Protein AF-A0A4Y7U5V7-F1 (afdb_monomer)

Sequence (159 aa):
IEFIENKHSDNFSLEIFKQEYAFYSQDLCDVMEEEFRNYLYTFFQDKSMSAFAVAIREGSKLRINYNIIRDMRKAFTKTFYDELIENSLYYGPPYYALYDFMQQTKKWPMLYLSVMEWETGNTKTEFFEYVKKHYPKHNAGEIKNEVEKWINYLKNKTI

Radius of gyration: 17.38 Å; Cα contacts (8 Å, |Δi|>4): 132; chains: 1; bounding box: 42×33×47 Å

Solvent-accessible surface area (backbone atoms only — not comparable to full-atom values): 8942 Å² total; per-residue (Å²): 107,68,69,60,51,67,74,32,68,91,72,69,44,76,66,58,49,52,47,52,49,62,55,35,66,36,38,55,51,68,69,32,46,62,55,38,40,53,34,51,26,52,57,29,40,77,68,73,34,51,71,56,15,50,49,49,50,61,63,39,74,85,46,66,61,65,60,54,53,58,49,42,60,73,73,44,56,68,70,61,42,51,48,54,55,59,48,30,64,75,76,28,52,53,35,65,64,53,46,53,51,46,61,76,78,39,56,86,89,57,78,70,50,34,47,42,50,46,74,77,49,64,47,55,60,53,51,32,54,46,36,45,70,76,41,68,92,51,62,30,68,56,51,49,48,51,52,50,52,53,52,52,52,53,52,67,73,68,109

Nearest PDB structures (foldseek):
  5zfu-assembly1_F  TM=1.374E-01  e=7.151E+00  Escherichia coli K-12

pLDD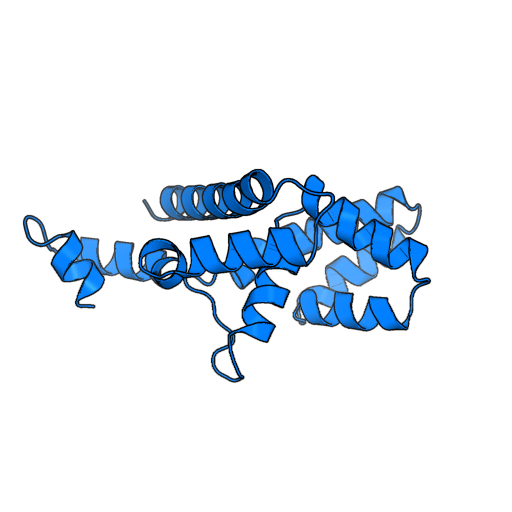T: mean 93.7, std 5.77, range [56.69, 98.5]

Organism: NCBI:txid2133765

Secondary structure (DSSP, 8-state):
-HHHHHHTTTT--HHHHHHHHHHHT-BHHHHHHHHHHHHHHHHHHHTT-HHHHHHHHHHGGGS-HHHHHHHHHHHS-HHHHHHHHHHHHHHS-THHHHHHHHHHH--TT----BHHHHHHSSHHHHHHHHHHHH-TTS-HHHHHHHHHHHHHHHHHHH-

Foldseek 3Di:
DCVQCVVCVPPDDPVSVVLVCVLQQDFLLVLQQLQLLVLQLVVCVVVVNNVVSVCSSVVCPVDRVLVVLVVCCVVDDPVVSVVSQVVCLPPGQLNNLLQVLLVVVDDPPPSGDGPNCCPPHCSLVSSLVSCCVPVVVDRSVVNSVSSVVSSVVSSVVSD

Mean predicted aligned error: 3.74 Å

Structure (mmCIF, N/CA/C/O backbone):
data_AF-A0A4Y7U5V7-F1
#
_entry.id   AF-A0A4Y7U5V7-F1
#
loop_
_atom_site.group_PDB
_atom_site.id
_atom_site.type_symbol
_atom_site.label_atom_id
_atom_site.label_alt_id
_atom_site.label_comp_id
_atom_site.label_asym_id
_atom_site.label_entity_id
_atom_site.label_seq_id
_atom_site.pdbx_PDB_ins_code
_atom_site.Cartn_x
_atom_site.Cartn_y
_atom_site.Cartn_z
_atom_site.occupancy
_atom_site.B_iso_or_equiv
_atom_site.auth_seq_id
_atom_site.auth_comp_id
_atom_site.auth_asym_id
_atom_site.auth_atom_id
_atom_site.pdbx_PDB_model_num
ATOM 1 N N . ILE A 1 1 ? -9.192 3.729 23.639 1.00 72.25 1 ILE A N 1
ATOM 2 C CA . ILE A 1 1 ? -10.422 3.550 24.447 1.00 72.25 1 ILE A CA 1
ATOM 3 C C . ILE A 1 1 ? -11.059 4.912 24.669 1.00 72.25 1 ILE A C 1
ATOM 5 O O . ILE A 1 1 ? -12.097 5.145 24.069 1.00 72.25 1 ILE A O 1
ATOM 9 N N . GLU A 1 2 ? -10.351 5.839 25.326 1.00 83.44 2 GLU A N 1
ATOM 10 C CA . GLU A 1 2 ? -10.796 7.232 25.531 1.00 83.44 2 GLU A CA 1
ATOM 11 C C . GLU A 1 2 ? -11.290 7.924 24.253 1.00 83.44 2 GLU A C 1
ATOM 13 O O . GLU A 1 2 ? -12.313 8.591 24.274 1.00 83.44 2 GLU A O 1
ATOM 18 N N . PHE A 1 3 ? -10.618 7.730 23.111 1.00 85.19 3 PHE A N 1
ATOM 19 C CA . PHE A 1 3 ? -11.073 8.291 21.834 1.00 85.19 3 PHE A CA 1
ATOM 20 C C . PHE A 1 3 ? -12.514 7.882 21.466 1.00 85.19 3 PHE A C 1
ATOM 22 O O . PHE A 1 3 ? -13.317 8.734 21.099 1.00 85.19 3 PHE A O 1
ATOM 29 N N . ILE A 1 4 ? -12.854 6.595 21.592 1.00 86.62 4 ILE A N 1
ATOM 30 C CA . ILE A 1 4 ? -14.182 6.071 21.233 1.00 86.62 4 ILE A CA 1
ATOM 31 C C . ILE A 1 4 ? -15.217 6.480 22.285 1.00 86.62 4 ILE A C 1
ATOM 33 O O . ILE A 1 4 ? -16.327 6.862 21.926 1.00 86.62 4 ILE A O 1
ATOM 37 N N . GLU A 1 5 ? -14.847 6.435 23.567 1.00 84.69 5 GLU A N 1
ATOM 38 C CA . GLU A 1 5 ? -15.706 6.880 24.671 1.00 84.69 5 GLU A CA 1
ATOM 39 C C . GLU A 1 5 ? -16.065 8.363 24.535 1.00 84.69 5 GLU A C 1
ATOM 41 O O . GLU A 1 5 ? -17.238 8.718 24.602 1.00 84.69 5 GLU A O 1
ATOM 46 N N . ASN A 1 6 ? -15.080 9.217 24.243 1.00 86.81 6 ASN A N 1
ATOM 47 C CA . ASN A 1 6 ? -15.294 10.646 24.026 1.00 86.81 6 ASN A CA 1
ATOM 48 C C . ASN A 1 6 ? -16.121 10.925 22.763 1.00 86.81 6 ASN A C 1
ATOM 50 O O . ASN A 1 6 ? -16.917 11.859 22.749 1.00 86.81 6 ASN A O 1
ATOM 54 N N . LYS A 1 7 ? -15.950 10.128 21.698 1.00 86.94 7 LYS A N 1
ATOM 55 C CA . LYS A 1 7 ? -16.708 10.276 20.444 1.00 86.94 7 LYS A CA 1
ATOM 56 C C . LYS A 1 7 ? -18.195 9.927 20.605 1.00 86.94 7 LYS A C 1
ATOM 58 O O . LYS A 1 7 ? -19.020 10.479 19.885 1.00 86.94 7 LYS A O 1
ATOM 63 N N . HIS A 1 8 ? -18.528 9.032 21.535 1.00 88.12 8 HIS A N 1
ATOM 64 C CA . HIS A 1 8 ? -19.884 8.518 21.769 1.00 88.12 8 HIS A CA 1
ATOM 65 C C . HIS A 1 8 ? -20.377 8.801 23.193 1.00 88.12 8 HIS A C 1
ATOM 67 O O . HIS A 1 8 ? -21.090 7.985 23.771 1.00 88.12 8 HIS A O 1
ATOM 73 N N . SER A 1 9 ? -20.008 9.946 23.778 1.00 86.62 9 SER A N 1
ATOM 74 C CA . SER A 1 9 ? -20.322 10.281 25.179 1.00 86.62 9 SER A CA 1
ATOM 75 C C . SER A 1 9 ? -21.813 10.188 25.515 1.00 86.62 9 SER A C 1
ATOM 77 O O . SER A 1 9 ? -22.178 9.802 26.623 1.00 86.62 9 SER A O 1
ATOM 79 N N . ASP A 1 10 ? -22.670 10.507 24.546 1.00 90.06 10 ASP A N 1
ATOM 80 C CA . ASP A 1 10 ? -24.110 10.674 24.757 1.00 90.06 10 ASP A CA 1
ATOM 81 C C . ASP A 1 10 ? -24.902 9.373 24.550 1.00 90.06 10 ASP A C 1
ATOM 83 O O . ASP A 1 10 ? -26.048 9.259 24.986 1.00 90.06 10 ASP A O 1
ATOM 87 N N . ASN A 1 11 ? -24.313 8.382 23.877 1.00 91.56 11 ASN A N 1
ATOM 88 C CA . ASN A 1 11 ? -24.974 7.133 23.494 1.00 91.56 11 ASN A CA 1
ATOM 89 C C . ASN A 1 11 ? -24.072 5.900 23.651 1.00 91.56 11 ASN A C 1
ATOM 91 O O . ASN A 1 11 ? -24.333 4.869 23.028 1.00 91.56 11 ASN A O 1
ATOM 95 N N . PHE A 1 12 ? -23.020 5.995 24.467 1.00 90.88 12 PHE A N 1
ATOM 96 C CA . PHE A 1 12 ? -22.043 4.929 24.633 1.00 90.88 12 PHE A CA 1
ATOM 97 C C . PHE A 1 12 ? -22.710 3.595 24.981 1.00 90.88 12 PHE A C 1
ATOM 99 O O . PHE A 1 12 ? -23.540 3.485 25.884 1.00 90.88 12 PHE A O 1
ATOM 106 N N . SER A 1 13 ? -22.283 2.544 24.289 1.00 92.69 13 SER A N 1
ATOM 107 C CA . SER A 1 13 ? -22.608 1.166 24.633 1.00 92.69 13 SER A CA 1
ATOM 108 C C . SER A 1 13 ? -21.418 0.267 24.329 1.00 92.69 13 SER A C 1
ATOM 110 O O . SER A 1 13 ? -20.581 0.584 23.482 1.00 92.69 13 SER A O 1
ATOM 112 N N . LEU A 1 14 ? -21.358 -0.895 24.983 1.00 91.75 14 LEU A N 1
ATOM 113 C CA . LEU A 1 14 ? -20.330 -1.898 24.687 1.00 91.75 14 LEU A CA 1
ATOM 114 C C . LEU A 1 14 ? -20.373 -2.362 23.226 1.00 91.75 14 LEU A C 1
ATOM 116 O O . LEU A 1 14 ? -19.342 -2.747 22.684 1.00 91.75 14 LEU A O 1
ATOM 120 N N . GLU A 1 15 ? -21.548 -2.332 22.598 1.00 92.69 15 GLU A N 1
ATOM 121 C CA . GLU A 1 15 ? -21.708 -2.709 21.196 1.00 92.69 15 GLU A CA 1
ATOM 122 C C . GLU A 1 15 ? -21.087 -1.662 20.264 1.00 92.69 15 GLU A C 1
ATOM 124 O O . GLU A 1 15 ? -20.241 -2.005 19.441 1.00 92.69 15 GLU A O 1
ATOM 129 N N . ILE A 1 16 ? -21.399 -0.378 20.476 1.00 91.44 16 ILE A N 1
ATOM 130 C CA . ILE A 1 16 ? -20.769 0.736 19.747 1.00 91.44 16 ILE A CA 1
ATOM 131 C C . ILE A 1 16 ? -19.254 0.710 19.942 1.00 91.44 16 ILE A C 1
ATOM 133 O O . ILE A 1 16 ? -18.502 0.847 18.979 1.00 91.44 16 ILE A O 1
ATOM 137 N N . PHE A 1 17 ? -18.794 0.473 21.174 1.00 92.31 17 PHE A N 1
ATOM 138 C CA . PHE A 1 17 ? -17.369 0.379 21.460 1.00 92.31 17 PHE A CA 1
ATOM 139 C C . PHE A 1 17 ? -16.689 -0.726 20.648 1.00 92.31 17 PHE A C 1
ATOM 141 O O . PHE A 1 17 ? -15.643 -0.479 20.055 1.00 92.31 17 PHE A O 1
ATOM 148 N N . LYS A 1 18 ? -17.270 -1.932 20.593 1.00 91.69 18 LYS A N 1
ATOM 149 C CA . LYS A 1 18 ? -16.707 -3.052 19.822 1.00 91.69 18 LYS A CA 1
ATOM 150 C C . LYS A 1 18 ? -16.635 -2.741 18.329 1.00 91.69 18 LYS A C 1
ATOM 152 O O . LYS A 1 18 ? -15.602 -3.008 17.721 1.00 91.69 18 LYS A O 1
ATOM 157 N N . GLN A 1 19 ? -17.700 -2.178 17.760 1.00 92.06 19 GLN A N 1
ATOM 158 C CA . GLN A 1 19 ? -17.773 -1.842 16.335 1.00 92.06 19 GLN A CA 1
ATOM 159 C C . GLN A 1 19 ? -16.748 -0.768 15.961 1.00 92.06 19 GLN A C 1
ATOM 161 O O . GLN A 1 19 ? -15.941 -0.956 15.052 1.00 92.06 19 GLN A O 1
ATOM 166 N N . GLU A 1 20 ? -16.713 0.329 16.718 1.00 92.94 20 GLU A N 1
ATOM 167 C CA . GLU A 1 20 ? -15.766 1.421 16.493 1.00 92.94 20 GLU A CA 1
ATOM 168 C C . GLU A 1 20 ? -14.328 0.969 16.754 1.00 92.94 20 GLU A C 1
ATOM 170 O O . GLU A 1 20 ? -13.433 1.317 15.993 1.00 92.94 20 GLU A O 1
ATOM 175 N N . TYR A 1 21 ? -14.080 0.141 17.773 1.00 92.75 21 TYR A N 1
ATOM 176 C CA . TYR A 1 21 ? -12.747 -0.405 18.024 1.00 92.75 21 TYR A CA 1
ATOM 177 C C . TYR A 1 21 ? -12.285 -1.287 16.863 1.00 92.75 21 TYR A C 1
ATOM 179 O O . TYR A 1 21 ? -11.149 -1.150 16.411 1.00 92.75 21 TYR A O 1
ATOM 187 N N . ALA A 1 22 ? -13.157 -2.153 16.339 1.00 92.62 22 ALA A N 1
ATOM 188 C CA . ALA A 1 22 ? -12.851 -3.002 15.190 1.00 92.62 22 ALA A CA 1
ATOM 189 C C . ALA A 1 22 ? -12.574 -2.194 13.913 1.00 92.62 22 ALA A C 1
ATOM 191 O O . ALA A 1 22 ? -11.720 -2.592 13.129 1.00 92.62 22 ALA A O 1
ATOM 192 N N . PHE A 1 23 ? -13.257 -1.066 13.708 1.00 94.69 23 PHE A N 1
ATOM 193 C CA . PHE A 1 23 ? -12.998 -0.153 12.592 1.00 94.69 23 PHE A CA 1
ATOM 194 C C . PHE A 1 23 ? -11.686 0.621 12.778 1.00 94.69 23 PHE A C 1
ATOM 196 O O . PHE A 1 23 ? -10.805 0.599 11.919 1.00 94.69 23 PHE A O 1
ATOM 203 N N . TYR A 1 24 ? -11.522 1.272 13.927 1.00 95.06 24 TYR A N 1
ATOM 204 C CA . TYR A 1 24 ? -10.394 2.158 14.192 1.00 95.06 24 TYR A CA 1
ATOM 205 C C . TYR A 1 24 ? -9.058 1.439 14.369 1.00 95.06 24 TYR A C 1
ATOM 207 O O . TYR A 1 24 ? -8.014 2.062 14.184 1.00 95.06 24 TYR A O 1
ATOM 215 N N . SER A 1 25 ? -9.087 0.144 14.694 1.00 93.81 25 SER A N 1
ATOM 216 C CA . SER A 1 25 ? -7.900 -0.708 14.808 1.00 93.81 25 SER A CA 1
ATOM 217 C C . SER A 1 25 ? -7.477 -1.389 13.498 1.00 93.81 25 SER A C 1
ATOM 219 O O . SER A 1 25 ? -6.543 -2.192 13.510 1.00 93.81 25 SER A O 1
ATOM 221 N N . GLN A 1 26 ? -8.079 -1.072 12.351 1.00 95.38 26 GLN A N 1
ATOM 222 C CA . GLN A 1 26 ? -7.609 -1.627 11.076 1.00 95.38 26 GLN A CA 1
ATOM 223 C C . GLN A 1 26 ? -6.337 -0.931 10.589 1.00 95.38 26 GLN A C 1
ATOM 225 O O . GLN A 1 26 ? -6.246 0.295 10.645 1.00 95.38 26 GLN A O 1
ATOM 230 N N . ASP A 1 27 ? -5.377 -1.717 10.093 1.00 95.31 27 ASP A N 1
ATOM 231 C CA . ASP A 1 27 ? -4.188 -1.205 9.407 1.00 95.31 27 ASP A CA 1
ATOM 232 C C . ASP A 1 27 ? -4.533 -0.849 7.960 1.00 95.31 27 ASP A C 1
ATOM 234 O O . ASP A 1 27 ? -4.960 -1.704 7.180 1.00 95.31 27 ASP A O 1
ATOM 238 N N . LEU A 1 28 ? -4.316 0.408 7.580 1.00 95.75 28 LEU A N 1
ATOM 239 C CA . LEU A 1 28 ? -4.553 0.872 6.217 1.00 95.75 28 LEU A CA 1
ATOM 240 C C . LEU A 1 28 ? -3.676 0.147 5.189 1.00 95.75 28 LEU A C 1
ATOM 242 O O . LEU A 1 28 ? -4.123 -0.088 4.066 1.00 95.75 28 LEU A O 1
ATOM 246 N N . CYS A 1 29 ? -2.443 -0.211 5.557 1.00 95.69 29 CYS A N 1
ATOM 247 C CA . CYS A 1 29 ? -1.541 -0.925 4.661 1.00 95.69 29 CYS A CA 1
ATOM 248 C C . CYS A 1 29 ? -2.036 -2.351 4.404 1.00 95.69 29 CYS A C 1
ATOM 250 O O . CYS A 1 29 ? -2.142 -2.747 3.243 1.00 95.69 29 CYS A O 1
ATOM 252 N N . ASP A 1 30 ? -2.403 -3.086 5.456 1.00 94.69 30 ASP A N 1
ATOM 253 C CA . ASP A 1 30 ? -2.890 -4.465 5.322 1.00 94.69 30 ASP A CA 1
ATOM 254 C C . ASP A 1 30 ? -4.187 -4.526 4.509 1.00 94.69 30 ASP A C 1
ATOM 256 O O . ASP A 1 30 ? -4.346 -5.393 3.649 1.00 94.69 30 ASP A O 1
ATOM 260 N N . VAL A 1 31 ? -5.103 -3.576 4.729 1.00 95.19 31 VAL A N 1
ATOM 261 C CA . VAL A 1 31 ? -6.385 -3.510 4.009 1.00 95.19 31 VAL A CA 1
ATOM 262 C C . VAL A 1 31 ? -6.188 -3.337 2.502 1.00 95.19 31 VAL A C 1
ATOM 264 O O . VAL A 1 31 ? -6.911 -3.943 1.711 1.00 95.19 31 VAL A O 1
ATOM 267 N N . MET A 1 32 ? -5.223 -2.515 2.091 1.00 96.50 32 MET A N 1
ATOM 268 C CA . MET A 1 32 ? -4.952 -2.259 0.674 1.00 96.50 32 MET A CA 1
ATOM 269 C C . MET A 1 32 ? -4.067 -3.332 0.028 1.00 96.50 32 MET A C 1
ATOM 271 O O . MET A 1 32 ? -3.913 -3.344 -1.195 1.00 96.50 32 MET A O 1
ATOM 275 N N . GLU A 1 33 ? -3.453 -4.214 0.817 1.00 96.12 33 GLU A N 1
ATOM 276 C CA . GLU A 1 33 ? -2.399 -5.098 0.329 1.00 96.12 33 GLU A CA 1
ATOM 277 C C . GLU A 1 33 ? -2.904 -6.107 -0.711 1.00 96.12 33 GLU A C 1
ATOM 279 O O . GLU A 1 33 ? -2.225 -6.364 -1.710 1.00 96.12 33 GLU A O 1
ATOM 284 N N . GLU A 1 34 ? -4.102 -6.658 -0.514 1.00 95.75 34 GLU A N 1
ATOM 285 C CA . GLU A 1 34 ? -4.699 -7.597 -1.465 1.00 95.75 34 GLU A CA 1
ATOM 286 C C . GLU A 1 34 ? -5.011 -6.932 -2.810 1.00 95.75 34 GLU A C 1
ATOM 288 O O . GLU A 1 34 ? -4.643 -7.467 -3.857 1.00 95.75 34 GLU A O 1
ATOM 293 N N . GLU A 1 35 ? -5.601 -5.738 -2.816 1.00 96.81 35 GLU A N 1
ATOM 294 C CA . GLU A 1 35 ? -5.872 -5.050 -4.081 1.00 96.81 35 GLU A CA 1
ATOM 295 C C . GLU A 1 35 ? -4.599 -4.543 -4.752 1.00 96.81 35 GLU A C 1
ATOM 297 O O . GLU A 1 35 ? -4.497 -4.560 -5.978 1.00 96.81 35 GLU A O 1
ATOM 302 N N . PHE A 1 36 ? -3.565 -4.193 -3.984 1.00 97.81 36 PHE A N 1
ATOM 303 C CA . PHE A 1 36 ? -2.259 -3.911 -4.569 1.00 97.81 36 PHE A CA 1
ATOM 304 C C . PHE A 1 36 ? -1.665 -5.158 -5.242 1.00 97.81 36 PHE A C 1
ATOM 306 O O . PHE A 1 36 ? -1.060 -5.067 -6.309 1.00 97.81 36 PHE A O 1
ATOM 313 N N . ARG A 1 37 ? -1.884 -6.352 -4.676 1.00 97.69 37 ARG A N 1
ATOM 314 C CA . ARG A 1 37 ? -1.504 -7.624 -5.312 1.00 97.69 37 ARG A CA 1
ATOM 315 C C . ARG A 1 37 ? -2.244 -7.843 -6.633 1.00 97.69 37 ARG A C 1
ATOM 317 O O . ARG A 1 37 ? -1.625 -8.280 -7.605 1.00 97.69 37 ARG A O 1
ATOM 324 N N . ASN A 1 38 ? -3.543 -7.549 -6.673 1.00 97.69 38 ASN A N 1
ATOM 325 C CA . ASN A 1 38 ? -4.344 -7.638 -7.896 1.00 97.69 38 ASN A CA 1
ATOM 326 C C . ASN A 1 38 ? -3.855 -6.638 -8.952 1.00 97.69 38 ASN A C 1
ATOM 328 O O . ASN A 1 38 ? -3.701 -7.012 -10.114 1.00 97.69 38 ASN A O 1
ATOM 332 N N . TYR A 1 39 ? -3.514 -5.414 -8.541 1.00 98.12 39 TYR A N 1
ATOM 333 C CA . TYR A 1 39 ? -2.866 -4.429 -9.406 1.00 98.12 39 TYR A CA 1
ATOM 334 C C . TYR A 1 39 ? -1.574 -4.980 -10.029 1.00 98.12 39 TYR A C 1
ATOM 336 O O . TYR A 1 39 ? -1.426 -4.944 -11.248 1.00 98.12 39 TYR A O 1
ATOM 344 N N . LEU A 1 40 ? -0.663 -5.548 -9.226 1.00 98.19 40 LEU A N 1
ATOM 345 C CA . LEU A 1 40 ? 0.597 -6.100 -9.743 1.00 98.19 40 LEU A CA 1
ATOM 346 C C . LEU A 1 40 ? 0.360 -7.210 -10.764 1.00 98.19 40 LEU A C 1
ATOM 348 O O . LEU A 1 40 ? 1.048 -7.268 -11.783 1.00 98.19 40 LEU A O 1
ATOM 352 N N . TYR A 1 41 ? -0.617 -8.080 -10.505 1.00 98.38 41 TYR A N 1
ATOM 353 C CA . TYR A 1 41 ? -1.013 -9.104 -11.462 1.00 98.38 41 TYR A CA 1
ATOM 354 C C . TYR A 1 41 ? -1.412 -8.475 -12.802 1.00 98.38 41 TYR A C 1
ATOM 356 O O . TYR A 1 41 ? -0.847 -8.845 -13.829 1.00 98.38 41 TYR A O 1
ATOM 364 N N . THR A 1 42 ? -2.322 -7.499 -12.792 1.00 98.38 42 THR A N 1
ATOM 365 C CA . THR A 1 42 ? -2.779 -6.812 -14.008 1.00 98.38 42 THR A CA 1
ATOM 366 C C . THR A 1 42 ? -1.634 -6.090 -14.718 1.00 98.38 42 THR A C 1
ATOM 368 O O . THR A 1 42 ? -1.430 -6.312 -15.908 1.00 98.38 42 THR A O 1
ATOM 371 N N . PHE A 1 43 ? -0.807 -5.333 -13.990 1.00 98.44 43 PHE A N 1
ATOM 372 C CA . PHE A 1 43 ? 0.348 -4.629 -14.554 1.00 98.44 43 PHE A CA 1
ATOM 373 C C . PHE A 1 43 ? 1.277 -5.578 -15.325 1.00 98.44 43 PHE A C 1
ATOM 375 O O . PHE A 1 43 ? 1.657 -5.304 -16.462 1.00 98.44 43 PHE A O 1
ATOM 382 N N . PHE A 1 44 ? 1.628 -6.729 -14.744 1.00 98.44 44 PHE A N 1
ATOM 383 C CA . PHE A 1 44 ? 2.496 -7.692 -15.424 1.00 98.44 44 PHE A CA 1
ATOM 384 C C . PHE A 1 44 ? 1.786 -8.448 -16.557 1.00 98.44 44 PHE A C 1
ATOM 386 O O . PHE A 1 44 ? 2.447 -8.807 -17.533 1.00 98.44 44 PHE A O 1
ATOM 393 N N . GLN A 1 45 ? 0.468 -8.666 -16.482 1.00 98.12 45 GLN A N 1
ATOM 394 C CA . GLN A 1 45 ? -0.306 -9.201 -17.611 1.00 98.12 45 GLN A CA 1
ATOM 395 C C . GLN A 1 45 ? -0.253 -8.254 -18.814 1.00 98.12 45 GLN A C 1
ATOM 397 O O . GLN A 1 45 ? 0.102 -8.689 -19.910 1.00 98.12 45 GLN A O 1
ATOM 402 N N . ASP A 1 46 ? -0.492 -6.959 -18.602 1.00 98.06 46 ASP A N 1
ATOM 403 C CA . ASP A 1 46 ? -0.486 -5.940 -19.661 1.00 98.06 46 ASP A CA 1
ATOM 404 C C . ASP A 1 46 ? 0.899 -5.782 -20.307 1.00 98.06 46 ASP A C 1
ATOM 406 O O . ASP A 1 46 ? 1.030 -5.454 -21.487 1.00 98.06 46 ASP A O 1
ATOM 410 N N . LYS A 1 47 ? 1.960 -6.103 -19.560 1.00 97.81 47 LYS A N 1
ATOM 411 C CA . LYS A 1 47 ? 3.345 -6.163 -20.055 1.00 97.81 47 LYS A CA 1
ATOM 412 C C . LYS A 1 47 ? 3.696 -7.471 -20.762 1.00 97.81 47 LYS A C 1
ATOM 414 O O . LYS A 1 47 ? 4.868 -7.709 -21.046 1.00 97.81 47 LYS A O 1
ATOM 419 N N . SER A 1 48 ? 2.705 -8.313 -21.063 1.00 97.94 48 SER A N 1
ATOM 420 C CA . SER A 1 48 ? 2.889 -9.638 -21.671 1.00 97.94 48 SER A CA 1
ATOM 421 C C . SER A 1 48 ? 3.774 -10.575 -20.831 1.00 97.94 48 SER A C 1
ATOM 423 O O . SER A 1 48 ? 4.416 -11.482 -21.358 1.00 97.94 48 SER A O 1
ATOM 425 N N . MET A 1 49 ? 3.806 -10.378 -19.508 1.00 97.94 49 MET A N 1
ATOM 426 C CA . MET A 1 49 ? 4.566 -11.187 -18.548 1.00 97.94 49 MET A CA 1
ATOM 427 C C . MET A 1 49 ? 3.640 -12.114 -17.746 1.00 97.94 49 MET A C 1
ATOM 429 O O . MET A 1 49 ? 3.767 -12.241 -16.530 1.00 97.94 49 MET A O 1
ATOM 433 N N . SER A 1 50 ? 2.695 -12.785 -18.408 1.00 98.12 50 SER A N 1
ATOM 434 C CA . SER A 1 50 ? 1.607 -13.528 -17.751 1.00 98.12 50 SER A CA 1
ATOM 435 C C . SER A 1 50 ? 2.073 -14.590 -16.746 1.00 98.12 50 SER A C 1
ATOM 437 O O . SER A 1 50 ? 1.491 -14.715 -15.669 1.00 98.12 50 SER A O 1
ATOM 439 N N . ALA A 1 51 ? 3.140 -15.336 -17.052 1.00 98.50 51 ALA A N 1
ATOM 440 C CA . ALA A 1 51 ? 3.695 -16.325 -16.122 1.00 98.50 51 ALA A CA 1
ATOM 441 C C . ALA A 1 51 ? 4.276 -15.663 -14.861 1.00 98.50 51 ALA A C 1
ATOM 443 O O . ALA A 1 51 ? 4.072 -16.144 -13.747 1.00 98.50 51 ALA A O 1
ATOM 444 N N . PHE A 1 52 ? 4.953 -14.524 -15.032 1.00 97.81 52 PHE A N 1
ATOM 445 C CA . PHE A 1 52 ? 5.486 -13.746 -13.920 1.00 97.81 52 PHE A CA 1
ATOM 446 C C . PHE A 1 52 ? 4.365 -13.107 -13.094 1.00 97.81 52 PHE A C 1
ATOM 448 O O . PHE A 1 52 ? 4.420 -13.151 -11.870 1.00 97.81 52 PHE A O 1
ATOM 455 N N . ALA A 1 53 ? 3.305 -12.609 -13.738 1.00 98.31 53 ALA A N 1
ATOM 456 C CA . ALA A 1 53 ? 2.121 -12.085 -13.062 1.00 98.31 53 ALA A CA 1
ATOM 457 C C . ALA A 1 53 ? 1.499 -13.123 -12.114 1.00 98.31 53 ALA A C 1
ATOM 459 O O . ALA A 1 53 ? 1.238 -12.825 -10.948 1.00 98.31 53 ALA A O 1
ATOM 460 N N . VAL A 1 54 ? 1.310 -14.362 -12.589 1.00 98.31 54 VAL A N 1
ATOM 461 C CA . VAL A 1 54 ? 0.812 -15.476 -11.763 1.00 98.31 54 VAL A CA 1
ATOM 462 C C . VAL A 1 54 ? 1.788 -15.789 -10.628 1.00 98.31 54 VAL A C 1
ATOM 464 O O . VAL A 1 54 ? 1.364 -15.903 -9.479 1.00 98.31 54 VAL A O 1
ATOM 467 N N . ALA A 1 55 ? 3.089 -15.875 -10.919 1.00 97.69 55 ALA A N 1
ATOM 468 C CA . ALA A 1 55 ? 4.106 -16.156 -9.908 1.00 97.69 55 ALA A CA 1
ATOM 469 C C . ALA A 1 55 ? 4.141 -15.091 -8.797 1.00 97.69 55 ALA A C 1
ATOM 471 O O . ALA A 1 55 ? 4.237 -15.446 -7.625 1.00 97.69 55 ALA A O 1
ATOM 472 N N . ILE A 1 56 ? 4.014 -13.805 -9.140 1.00 96.19 56 ILE A N 1
ATOM 473 C CA . ILE A 1 56 ? 3.933 -12.710 -8.166 1.00 96.19 56 ILE A CA 1
ATOM 474 C C . ILE A 1 56 ? 2.648 -12.802 -7.348 1.00 96.19 56 ILE A C 1
ATOM 476 O O . ILE A 1 56 ? 2.720 -12.760 -6.123 1.00 96.19 56 ILE A O 1
ATOM 480 N N . ARG A 1 57 ? 1.489 -12.981 -7.994 1.00 97.06 57 ARG A N 1
ATOM 481 C CA . ARG A 1 57 ? 0.198 -13.065 -7.296 1.00 97.06 57 ARG A CA 1
ATOM 482 C C . ARG A 1 57 ? 0.148 -14.222 -6.300 1.00 97.06 57 ARG A C 1
ATOM 484 O O . ARG A 1 57 ? -0.385 -14.068 -5.208 1.00 97.06 57 ARG A O 1
ATOM 491 N N . GLU A 1 58 ? 0.685 -15.379 -6.661 1.00 96.94 58 GLU A N 1
ATOM 492 C CA . GLU A 1 58 ? 0.698 -16.541 -5.772 1.00 96.94 58 GLU A CA 1
ATOM 493 C C . GLU A 1 58 ? 1.816 -16.443 -4.728 1.00 96.94 58 GLU A C 1
ATOM 495 O O . GLU A 1 58 ? 1.579 -16.635 -3.535 1.00 96.94 58 GLU A O 1
ATOM 500 N N . GLY A 1 59 ? 3.024 -16.069 -5.153 1.00 94.50 59 GLY A N 1
ATOM 501 C CA . GLY A 1 59 ? 4.196 -15.969 -4.287 1.00 94.50 59 GLY A CA 1
ATOM 502 C C . GLY A 1 59 ? 4.101 -14.860 -3.238 1.00 94.50 59 GLY A C 1
ATOM 503 O O . GLY A 1 59 ? 4.688 -14.988 -2.161 1.00 94.50 59 GLY A O 1
ATOM 504 N N . SER A 1 60 ? 3.340 -13.792 -3.500 1.00 95.06 60 SER A N 1
ATOM 505 C CA . SER A 1 60 ? 3.187 -12.686 -2.553 1.00 95.06 60 SER A CA 1
ATOM 506 C C . SER A 1 60 ? 2.116 -12.899 -1.486 1.00 95.06 60 SER A C 1
ATOM 508 O O . SER A 1 60 ? 1.997 -12.085 -0.578 1.00 95.06 60 SER A O 1
ATOM 510 N N . LYS A 1 61 ? 1.366 -14.009 -1.505 1.00 94.31 61 LYS A N 1
ATOM 511 C CA . LYS A 1 61 ? 0.374 -14.310 -0.451 1.00 94.31 61 LYS A CA 1
ATOM 512 C C . LYS A 1 61 ? 0.985 -14.443 0.945 1.00 94.31 61 LYS A C 1
ATOM 514 O O . LYS A 1 61 ? 0.298 -14.221 1.933 1.00 94.31 61 LYS A O 1
ATOM 519 N N . LEU A 1 62 ? 2.266 -14.806 1.025 1.00 92.31 62 LEU A N 1
ATOM 520 C CA . LEU A 1 62 ? 2.990 -15.058 2.278 1.00 92.31 62 LEU A CA 1
ATOM 521 C C . LEU A 1 62 ? 4.076 -14.009 2.560 1.00 92.31 62 LEU A C 1
ATOM 523 O O . LEU A 1 62 ? 5.012 -14.268 3.325 1.00 92.31 62 LEU A O 1
ATOM 527 N N . ARG A 1 63 ? 4.036 -12.865 1.873 1.00 94.00 63 ARG A N 1
ATOM 528 C CA . ARG A 1 63 ? 5.069 -11.828 1.926 1.00 94.00 63 ARG A CA 1
ATOM 529 C C . ARG A 1 63 ? 4.412 -10.458 1.865 1.00 94.00 63 ARG A C 1
ATOM 531 O O . ARG A 1 63 ? 3.433 -10.290 1.158 1.00 94.00 63 ARG A O 1
ATOM 538 N N . ILE A 1 64 ? 5.025 -9.487 2.532 1.00 94.25 64 ILE A N 1
ATOM 539 C CA . ILE A 1 64 ? 4.612 -8.087 2.436 1.00 94.25 64 ILE A CA 1
ATOM 540 C C . ILE A 1 64 ? 4.925 -7.587 1.022 1.00 94.25 64 ILE A C 1
ATOM 542 O O . ILE A 1 64 ? 6.097 -7.576 0.620 1.00 94.25 64 ILE A O 1
ATOM 546 N N . ASN A 1 65 ? 3.906 -7.155 0.281 1.00 96.00 65 ASN A N 1
ATOM 547 C CA . ASN A 1 65 ? 4.049 -6.687 -1.100 1.00 96.00 65 ASN A CA 1
ATOM 548 C C . ASN A 1 65 ? 5.074 -5.549 -1.226 1.00 96.00 65 ASN A C 1
ATOM 550 O O . ASN A 1 65 ? 5.872 -5.549 -2.163 1.00 96.00 65 ASN A O 1
ATOM 554 N N . TYR A 1 66 ? 5.133 -4.626 -0.261 1.00 95.75 66 TYR A N 1
ATOM 555 C CA . TYR A 1 66 ? 6.138 -3.557 -0.243 1.00 95.75 66 TYR A CA 1
ATOM 556 C C . TYR A 1 66 ? 7.580 -4.092 -0.326 1.00 95.75 66 TYR A C 1
ATOM 558 O O . TYR A 1 66 ? 8.402 -3.562 -1.077 1.00 95.75 66 TYR A O 1
ATOM 566 N N . ASN A 1 67 ? 7.894 -5.187 0.378 1.00 95.19 67 ASN A N 1
ATOM 567 C CA . ASN A 1 67 ? 9.231 -5.786 0.328 1.00 95.19 67 ASN A CA 1
ATOM 568 C C . ASN A 1 67 ? 9.543 -6.371 -1.053 1.00 95.19 67 ASN A C 1
ATOM 570 O O . ASN A 1 67 ? 10.668 -6.229 -1.530 1.00 95.19 67 ASN A O 1
ATOM 574 N N . ILE A 1 68 ? 8.547 -6.976 -1.707 1.00 96.19 68 ILE A N 1
ATOM 575 C CA . ILE A 1 68 ? 8.686 -7.504 -3.068 1.00 96.19 68 ILE A CA 1
ATOM 576 C C . ILE A 1 68 ? 8.996 -6.370 -4.044 1.00 96.19 68 ILE A C 1
ATOM 578 O O . ILE A 1 68 ? 9.952 -6.477 -4.809 1.00 96.19 68 ILE A O 1
ATOM 582 N N . ILE A 1 69 ? 8.253 -5.261 -3.983 1.00 96.38 69 ILE A N 1
ATOM 583 C CA . ILE A 1 69 ? 8.510 -4.096 -4.843 1.00 96.38 69 ILE A CA 1
ATOM 584 C C . ILE A 1 69 ? 9.900 -3.517 -4.584 1.00 96.38 69 ILE A C 1
ATOM 586 O O . ILE A 1 69 ? 10.648 -3.228 -5.518 1.00 96.38 69 ILE A O 1
ATOM 590 N N . ARG A 1 70 ? 10.314 -3.426 -3.320 1.00 94.88 70 ARG A N 1
ATOM 591 C CA . ARG A 1 70 ? 11.661 -2.962 -2.976 1.00 94.88 70 ARG A CA 1
ATOM 592 C C . ARG A 1 70 ? 12.761 -3.856 -3.558 1.00 94.88 70 ARG A C 1
ATOM 594 O O . ARG A 1 70 ? 13.807 -3.344 -3.952 1.00 94.88 70 ARG A O 1
ATOM 601 N N . ASP A 1 71 ? 12.556 -5.169 -3.622 1.00 96.38 71 ASP A N 1
ATOM 602 C CA . ASP A 1 71 ? 13.511 -6.077 -4.263 1.00 96.38 71 ASP A CA 1
ATOM 603 C C . ASP A 1 71 ? 13.442 -6.001 -5.797 1.00 96.38 71 ASP A C 1
ATOM 605 O O . ASP A 1 71 ? 14.487 -6.026 -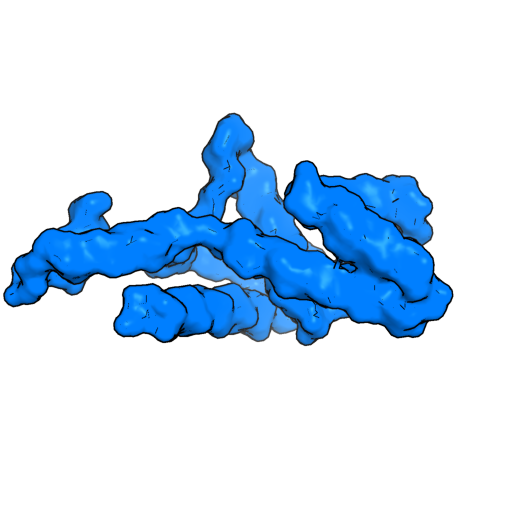6.451 1.00 96.38 71 ASP A O 1
ATOM 609 N N . MET A 1 72 ? 12.261 -5.768 -6.380 1.00 96.12 72 MET A N 1
ATOM 610 C CA . MET A 1 72 ? 12.117 -5.459 -7.809 1.00 96.12 72 MET A CA 1
ATOM 611 C C . MET A 1 72 ? 12.906 -4.211 -8.213 1.00 96.12 72 MET A C 1
ATOM 613 O O . MET A 1 72 ? 13.501 -4.205 -9.285 1.00 96.12 72 MET A O 1
ATOM 617 N N . ARG A 1 73 ? 13.018 -3.196 -7.343 1.00 96.38 73 ARG A N 1
ATOM 618 C CA . ARG A 1 73 ? 13.879 -2.020 -7.584 1.00 96.38 73 ARG A CA 1
ATOM 619 C C . ARG A 1 73 ? 15.334 -2.389 -7.878 1.00 96.38 73 ARG A C 1
ATOM 621 O O . ARG A 1 73 ? 16.014 -1.667 -8.600 1.00 96.38 73 ARG A O 1
ATOM 628 N N . LYS A 1 74 ? 15.827 -3.482 -7.286 1.00 95.88 74 LYS A N 1
ATOM 629 C CA . LYS A 1 74 ? 17.198 -3.976 -7.486 1.00 95.88 74 LYS A CA 1
ATOM 630 C C . LYS A 1 74 ? 17.319 -4.831 -8.746 1.00 95.88 74 LYS A C 1
ATOM 632 O O . LYS A 1 74 ? 18.393 -4.887 -9.332 1.00 95.88 74 LYS A O 1
ATOM 637 N N . ALA A 1 75 ? 16.245 -5.528 -9.115 1.00 96.62 75 ALA A N 1
ATOM 638 C CA . ALA A 1 75 ? 16.238 -6.496 -10.208 1.00 96.62 75 ALA A CA 1
ATOM 639 C C . ALA A 1 75 ? 15.855 -5.883 -11.564 1.00 96.62 75 ALA A C 1
ATOM 641 O O . ALA A 1 75 ? 16.322 -6.346 -12.603 1.00 96.62 75 ALA A O 1
ATOM 642 N N . PHE A 1 76 ? 14.989 -4.871 -11.574 1.00 97.25 76 PHE A N 1
ATOM 643 C CA . PHE A 1 76 ? 14.462 -4.263 -12.792 1.00 97.25 76 PHE A CA 1
ATOM 644 C C . PHE A 1 76 ? 15.301 -3.081 -13.260 1.00 97.25 76 PHE A C 1
ATOM 646 O O . PHE A 1 76 ? 16.037 -2.451 -12.499 1.00 97.25 76 PHE A O 1
ATOM 653 N N . THR A 1 77 ? 15.150 -2.741 -14.540 1.00 98.00 77 THR A N 1
ATOM 654 C CA . THR A 1 77 ? 15.677 -1.478 -15.053 1.00 98.00 77 THR A CA 1
ATOM 655 C C . THR A 1 77 ? 14.959 -0.317 -14.368 1.00 98.00 77 THR A C 1
ATOM 657 O O . THR A 1 77 ? 13.769 -0.404 -14.054 1.00 98.00 77 THR A O 1
ATOM 660 N N . LYS A 1 78 ? 15.668 0.800 -14.170 1.00 96.94 78 LYS A N 1
ATOM 661 C C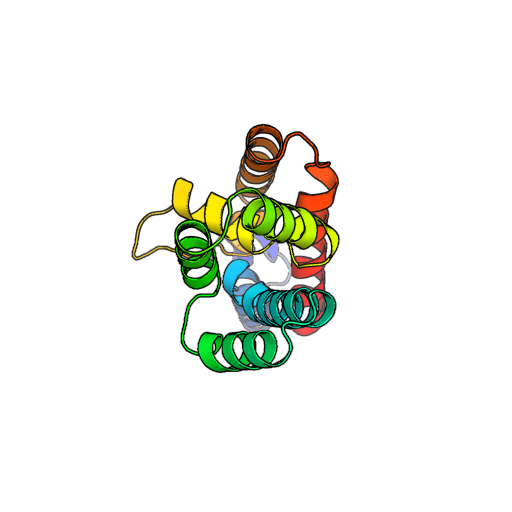A . LYS A 1 78 ? 15.094 2.000 -13.547 1.00 96.94 78 LYS A CA 1
ATOM 662 C C . LYS A 1 78 ? 13.804 2.438 -14.243 1.00 96.94 78 LYS A C 1
ATOM 664 O O . LYS A 1 78 ? 12.818 2.697 -13.572 1.00 96.94 78 LYS A O 1
ATOM 669 N N . THR A 1 79 ? 13.799 2.469 -15.575 1.00 98.00 79 THR A N 1
ATOM 670 C CA . THR A 1 79 ? 12.631 2.882 -16.363 1.00 98.00 79 THR A CA 1
ATOM 671 C C . THR A 1 79 ? 11.413 2.001 -16.101 1.00 98.00 79 THR A C 1
ATOM 673 O O . THR A 1 79 ? 10.323 2.524 -15.913 1.00 98.00 79 THR A O 1
ATOM 676 N N . PHE A 1 80 ? 11.592 0.678 -16.059 1.00 97.88 80 PHE A N 1
ATOM 677 C CA . PHE A 1 80 ? 10.480 -0.244 -15.833 1.00 97.88 80 PHE A CA 1
ATOM 678 C C . PHE A 1 80 ? 9.977 -0.198 -14.385 1.00 97.88 80 PHE A C 1
ATOM 680 O O . PHE A 1 80 ? 8.775 -0.255 -14.142 1.00 97.88 80 PHE A O 1
ATOM 687 N N . TYR A 1 81 ? 10.890 -0.048 -13.423 1.00 97.94 81 TYR A N 1
ATOM 688 C CA . TYR A 1 81 ? 10.523 0.144 -12.023 1.00 97.94 81 TYR A CA 1
ATOM 689 C C . TYR A 1 81 ? 9.750 1.449 -11.807 1.00 97.94 81 TYR A C 1
ATOM 691 O O . TYR A 1 81 ? 8.695 1.435 -11.182 1.00 97.94 81 TYR A O 1
ATOM 699 N N . ASP A 1 82 ? 10.249 2.563 -12.346 1.00 96.12 82 ASP A N 1
ATOM 700 C CA . ASP A 1 82 ? 9.574 3.857 -12.250 1.00 96.12 82 ASP A CA 1
ATOM 701 C C . ASP A 1 82 ? 8.184 3.777 -12.892 1.00 96.12 82 ASP A C 1
ATOM 703 O O . ASP A 1 82 ? 7.217 4.235 -12.298 1.00 96.12 82 ASP A O 1
ATOM 707 N N . GLU A 1 83 ? 8.054 3.129 -14.055 1.00 97.31 83 GLU A N 1
ATOM 708 C CA . GLU A 1 83 ? 6.752 2.899 -14.684 1.00 97.31 83 GLU A CA 1
ATOM 709 C C . GLU A 1 83 ? 5.789 2.128 -13.769 1.00 97.31 83 GLU A C 1
ATOM 711 O O . GLU A 1 83 ? 4.640 2.538 -13.633 1.00 97.31 83 GLU A O 1
ATOM 716 N N . LEU A 1 84 ? 6.241 1.052 -13.116 1.00 97.50 84 LEU A N 1
ATOM 717 C CA . LEU A 1 84 ? 5.419 0.290 -12.171 1.00 97.50 84 LEU A CA 1
ATOM 718 C C . LEU A 1 84 ? 4.922 1.165 -11.016 1.00 97.50 84 LEU A C 1
ATOM 720 O O . LEU A 1 84 ? 3.749 1.077 -10.652 1.00 97.50 84 LEU A O 1
ATOM 724 N N . ILE A 1 85 ? 5.796 1.992 -10.434 1.00 96.44 85 ILE A N 1
ATOM 725 C CA . ILE A 1 85 ? 5.432 2.864 -9.311 1.00 96.44 85 ILE A CA 1
ATOM 726 C C . ILE A 1 85 ? 4.453 3.945 -9.768 1.00 96.44 85 ILE A C 1
ATOM 728 O O . ILE A 1 85 ? 3.398 4.105 -9.160 1.00 96.44 85 ILE A O 1
ATOM 732 N N . GLU A 1 86 ? 4.757 4.639 -10.861 1.00 95.19 86 GLU A N 1
ATOM 733 C CA . GLU A 1 86 ? 3.916 5.712 -11.397 1.00 95.19 86 GLU A CA 1
ATOM 734 C C . GLU A 1 86 ? 2.539 5.187 -11.815 1.00 95.19 86 GLU A C 1
ATOM 736 O O . GLU A 1 86 ? 1.523 5.797 -11.496 1.00 95.19 86 GLU A O 1
ATOM 741 N N . ASN A 1 87 ? 2.484 4.023 -12.468 1.00 96.69 87 ASN A N 1
ATOM 742 C CA . ASN A 1 87 ? 1.231 3.382 -12.857 1.00 96.69 87 ASN A CA 1
ATOM 743 C C . ASN A 1 87 ? 0.403 2.967 -11.626 1.00 96.69 87 ASN A C 1
ATOM 745 O O . ASN A 1 87 ? -0.816 3.147 -11.616 1.00 96.69 87 ASN A O 1
ATOM 749 N N . SER A 1 88 ? 1.061 2.518 -10.550 1.00 96.12 88 SER A N 1
ATOM 750 C CA . SER A 1 88 ? 0.381 2.091 -9.320 1.00 96.12 88 SER A CA 1
ATOM 751 C C . SER A 1 88 ? -0.339 3.222 -8.596 1.00 96.12 88 SER A C 1
ATOM 753 O O . SER A 1 88 ? -1.349 2.970 -7.950 1.00 96.12 88 SER A O 1
ATOM 755 N N . LEU A 1 89 ? 0.135 4.463 -8.742 1.00 93.88 89 LEU A N 1
ATOM 756 C CA . LEU A 1 89 ? -0.504 5.642 -8.153 1.00 93.88 89 LEU A CA 1
ATOM 757 C C . LEU A 1 89 ? -1.819 6.017 -8.847 1.00 93.88 89 LEU A C 1
ATOM 759 O O . LEU A 1 89 ? -2.634 6.713 -8.248 1.00 93.88 89 LEU A O 1
ATOM 763 N N . TYR A 1 90 ? -2.025 5.561 -10.087 1.00 91.75 90 TYR A N 1
ATOM 764 C CA . TYR A 1 90 ? -3.232 5.841 -10.869 1.00 91.75 90 TYR A CA 1
ATOM 765 C C . TYR A 1 90 ? -4.212 4.668 -10.910 1.00 91.75 90 TYR A C 1
ATOM 767 O O . TYR A 1 90 ? -5.420 4.880 -10.851 1.00 91.75 90 TYR A O 1
ATOM 775 N N . TYR A 1 91 ? -3.703 3.443 -11.057 1.00 94.25 91 TYR A N 1
ATOM 776 C CA . TYR A 1 91 ? -4.528 2.254 -11.297 1.00 94.25 91 TYR A CA 1
ATOM 777 C C . TYR A 1 91 ? -4.581 1.290 -10.111 1.00 94.25 91 TYR A C 1
ATOM 779 O O . TYR A 1 91 ? -5.417 0.387 -10.096 1.00 94.25 91 TYR A O 1
ATOM 787 N N . GLY A 1 92 ? -3.685 1.447 -9.138 1.00 94.62 92 GLY A N 1
ATOM 788 C CA . GLY A 1 92 ? -3.660 0.656 -7.916 1.00 94.62 92 GLY A CA 1
ATOM 789 C C . GLY A 1 92 ? -4.157 1.451 -6.707 1.00 94.62 92 GLY A C 1
ATOM 790 O O . GLY A 1 92 ? -4.354 2.665 -6.783 1.00 94.62 92 GLY A O 1
ATOM 791 N N . PRO A 1 93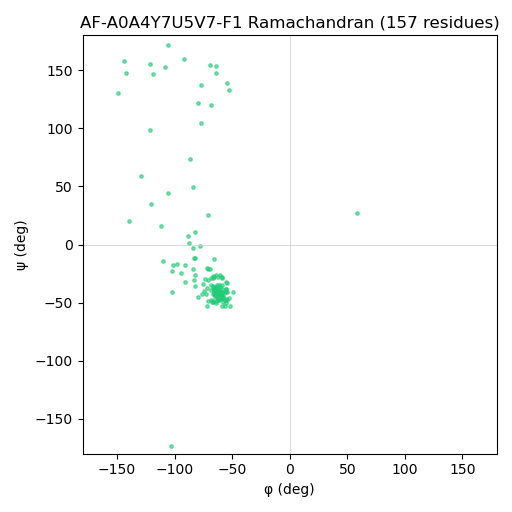 ? -4.339 0.789 -5.553 1.00 96.06 93 PRO A N 1
ATOM 792 C CA . PRO A 1 93 ? -4.469 1.516 -4.302 1.00 96.06 93 PRO A CA 1
ATOM 793 C C . PRO A 1 93 ? -3.157 2.262 -3.999 1.00 96.06 93 PRO A C 1
ATOM 795 O O . PRO A 1 93 ? -2.077 1.774 -4.357 1.00 96.06 93 PRO A O 1
ATOM 798 N N . PRO A 1 94 ? -3.195 3.372 -3.239 1.00 95.75 94 PRO A N 1
ATOM 799 C CA . PRO A 1 94 ? -2.005 4.133 -2.841 1.00 95.75 94 PRO A CA 1
ATOM 800 C C . PRO A 1 94 ? -1.129 3.397 -1.801 1.00 95.75 94 PRO A C 1
ATOM 802 O O . PRO A 1 94 ? -0.386 4.027 -1.050 1.00 95.75 94 PRO A O 1
ATOM 805 N N . TYR A 1 95 ? -1.192 2.061 -1.768 1.00 97.12 95 TYR A N 1
ATOM 806 C CA . TYR A 1 95 ? -0.500 1.162 -0.849 1.00 97.12 95 TYR A CA 1
ATOM 807 C C . TYR A 1 95 ? 1.001 1.433 -0.805 1.00 97.12 95 TYR A C 1
ATOM 809 O O . TYR A 1 95 ? 1.542 1.650 0.272 1.00 97.12 95 TYR A O 1
ATOM 817 N N . TYR A 1 96 ? 1.687 1.458 -1.955 1.00 96.25 96 TYR A N 1
ATOM 818 C CA . TYR A 1 96 ? 3.147 1.590 -1.955 1.00 96.25 96 TYR A CA 1
ATOM 819 C C . TYR A 1 96 ? 3.600 2.934 -1.365 1.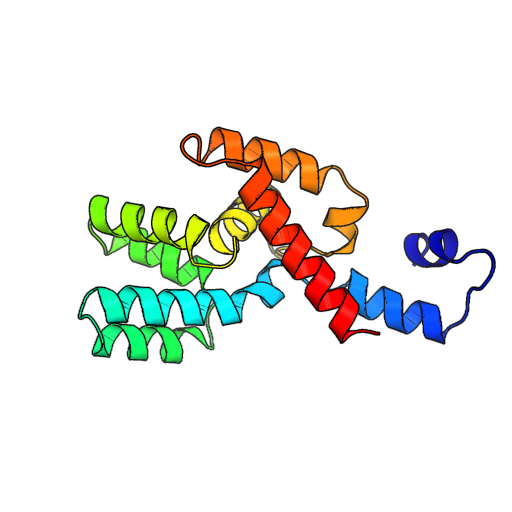00 96.25 96 TYR A C 1
ATOM 821 O O . TYR A 1 96 ? 4.511 2.966 -0.539 1.00 96.25 96 TYR A O 1
ATOM 829 N N . ALA A 1 97 ? 2.937 4.035 -1.739 1.00 96.50 97 ALA A N 1
ATOM 830 C CA . ALA A 1 97 ? 3.229 5.358 -1.191 1.00 96.50 97 ALA A CA 1
ATOM 831 C C . ALA A 1 97 ? 2.920 5.437 0.311 1.00 96.50 97 ALA A C 1
ATOM 833 O O . ALA A 1 97 ? 3.717 5.993 1.066 1.00 96.50 97 ALA A O 1
ATOM 834 N N . LEU A 1 98 ? 1.793 4.867 0.750 1.00 96.88 98 LEU A N 1
ATOM 835 C CA . LEU A 1 98 ? 1.392 4.853 2.156 1.00 96.88 98 LEU A CA 1
ATOM 836 C C . LEU A 1 98 ? 2.347 4.013 3.013 1.00 96.88 98 LEU A C 1
ATOM 838 O O . LEU A 1 98 ? 2.767 4.448 4.085 1.00 96.88 98 LEU A O 1
ATOM 842 N N . TYR A 1 99 ? 2.752 2.848 2.511 1.00 96.50 99 TYR A N 1
ATOM 843 C CA . TYR A 1 99 ? 3.691 1.964 3.187 1.00 96.50 99 TYR A CA 1
ATOM 844 C C . TYR A 1 99 ? 5.089 2.587 3.272 1.00 96.50 99 TYR A C 1
ATOM 846 O O . TYR A 1 99 ? 5.724 2.532 4.325 1.00 96.50 99 TYR A O 1
ATOM 854 N N . ASP A 1 100 ? 5.572 3.227 2.201 1.00 95.50 100 ASP A N 1
ATOM 855 C CA 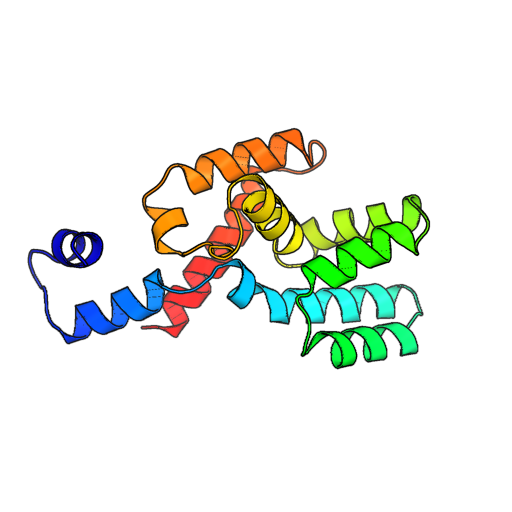. ASP A 1 100 ? 6.863 3.923 2.230 1.00 95.50 100 ASP A CA 1
ATOM 856 C C . ASP A 1 100 ? 6.851 5.103 3.213 1.00 95.50 100 ASP A C 1
ATOM 858 O O . ASP A 1 100 ? 7.795 5.275 3.984 1.00 95.50 100 ASP A O 1
ATOM 862 N N . PHE A 1 101 ? 5.758 5.871 3.258 1.00 96.44 101 PHE A N 1
ATOM 863 C CA . PHE A 1 101 ? 5.550 6.910 4.269 1.00 96.44 101 PHE A CA 1
ATOM 864 C C . PHE A 1 101 ? 5.582 6.340 5.697 1.00 96.44 101 PHE A C 1
ATOM 866 O O . PHE A 1 101 ? 6.270 6.876 6.572 1.00 96.44 101 PHE A O 1
ATOM 873 N N . MET A 1 102 ? 4.888 5.224 5.936 1.00 95.19 102 MET A N 1
ATOM 874 C CA . MET A 1 102 ? 4.889 4.544 7.232 1.00 95.19 102 MET A CA 1
ATOM 875 C C . MET A 1 102 ? 6.302 4.093 7.629 1.00 95.19 102 MET A C 1
ATOM 877 O O . MET A 1 102 ? 6.709 4.289 8.770 1.00 95.19 102 MET A O 1
ATOM 881 N N . GLN A 1 103 ? 7.086 3.544 6.698 1.00 93.31 103 GLN A N 1
ATOM 882 C CA . GLN A 1 103 ? 8.472 3.125 6.953 1.00 93.31 103 GLN A CA 1
ATOM 883 C C . GLN A 1 103 ? 9.397 4.286 7.344 1.00 93.31 103 GLN A C 1
ATOM 885 O O . GLN A 1 103 ? 10.380 4.079 8.052 1.00 93.31 103 GLN A O 1
ATOM 890 N N . GLN A 1 104 ? 9.104 5.508 6.895 1.00 91.12 104 GLN A N 1
ATOM 891 C CA . GLN A 1 104 ? 9.898 6.694 7.237 1.00 91.12 104 GLN A CA 1
ATOM 892 C C . GLN A 1 104 ? 9.529 7.287 8.599 1.00 91.12 104 GLN A C 1
ATOM 894 O O . GLN A 1 104 ? 10.359 7.935 9.236 1.00 91.12 104 GLN A O 1
ATOM 899 N N . THR A 1 105 ? 8.296 7.066 9.048 1.00 87.75 105 THR A N 1
ATOM 900 C CA . THR A 1 105 ? 7.749 7.657 10.278 1.00 87.75 105 THR A CA 1
ATOM 901 C C . THR A 1 105 ? 7.726 6.679 11.448 1.00 87.75 105 THR A C 1
ATOM 903 O O . THR A 1 105 ? 7.750 7.101 12.605 1.00 87.75 105 THR A O 1
ATOM 906 N N . LYS A 1 106 ? 7.738 5.371 11.173 1.00 89.56 106 LYS A N 1
ATOM 907 C CA . LYS A 1 106 ? 7.624 4.312 12.177 1.00 89.56 106 LYS A CA 1
ATOM 908 C C . LYS A 1 106 ? 8.816 3.366 12.162 1.00 89.56 106 LYS A C 1
ATOM 910 O O . LYS A 1 106 ? 9.512 3.200 11.166 1.00 89.56 106 LYS A O 1
ATOM 915 N N . LYS A 1 107 ? 9.053 2.721 13.306 1.00 84.56 107 LYS A N 1
ATOM 916 C CA . LYS A 1 107 ? 10.106 1.714 13.485 1.00 84.56 107 LYS A CA 1
ATOM 917 C C . LYS A 1 107 ? 9.491 0.381 13.873 1.00 84.56 107 LYS A C 1
ATOM 919 O O . LYS A 1 107 ? 8.509 0.331 14.611 1.00 84.56 107 LYS A O 1
ATOM 924 N N . TRP A 1 108 ? 10.121 -0.700 13.425 1.00 75.75 108 TRP A N 1
ATOM 925 C CA . TRP A 1 108 ? 9.793 -2.049 13.876 1.00 75.75 108 TRP A CA 1
ATOM 926 C C . TRP A 1 108 ? 9.868 -2.143 15.417 1.00 75.75 108 TRP A C 1
ATOM 928 O O . TRP A 1 108 ? 10.794 -1.570 15.998 1.00 75.75 108 TRP A O 1
ATOM 938 N N . PRO A 1 109 ? 8.935 -2.844 16.092 1.00 75.62 109 PRO A N 1
ATOM 939 C CA . PRO A 1 109 ? 7.844 -3.663 15.542 1.00 75.62 109 PRO A CA 1
ATOM 940 C C . PRO A 1 109 ? 6.540 -2.903 15.242 1.00 75.62 109 PRO A C 1
ATOM 942 O O . PRO A 1 109 ? 5.584 -3.514 14.783 1.00 75.62 109 PRO A O 1
ATOM 945 N N . MET A 1 110 ? 6.482 -1.587 15.457 1.00 80.94 110 MET A N 1
ATOM 946 C CA . MET A 1 110 ? 5.273 -0.772 15.265 1.00 80.94 110 MET A CA 1
ATOM 947 C C . MET A 1 110 ? 5.087 -0.329 13.803 1.00 80.94 110 MET A C 1
ATOM 949 O O . MET A 1 110 ? 4.890 0.850 13.523 1.00 80.94 110 MET A O 1
ATOM 953 N N . LEU A 1 111 ? 5.179 -1.266 12.855 1.00 86.31 111 LEU A N 1
ATOM 954 C CA . LEU A 1 111 ? 4.875 -1.023 11.439 1.00 86.31 111 LEU A CA 1
ATOM 955 C C . LEU A 1 111 ? 3.385 -1.237 11.198 1.00 86.31 111 LEU A C 1
ATOM 957 O O . LEU A 1 111 ? 2.982 -2.265 10.673 1.00 86.31 111 LEU A O 1
ATOM 961 N N . TYR A 1 112 ? 2.603 -0.283 11.674 1.00 90.69 112 TYR A N 1
ATOM 962 C CA . TYR A 1 112 ? 1.155 -0.332 11.628 1.00 90.69 112 TYR A CA 1
ATOM 963 C C . TYR A 1 112 ? 0.625 1.089 11.508 1.00 90.69 112 TYR A C 1
ATOM 965 O O . TYR A 1 112 ? 1.064 1.946 12.279 1.00 90.69 112 TYR A O 1
ATOM 973 N N . LEU A 1 113 ? -0.280 1.361 10.569 1.00 94.12 113 LEU A N 1
ATOM 974 C CA . LEU A 1 113 ? -0.913 2.671 10.430 1.00 94.12 113 LEU A CA 1
ATOM 975 C C . LEU A 1 113 ? -2.430 2.532 10.549 1.00 94.12 113 LEU A C 1
ATOM 977 O O . LEU A 1 113 ? -3.110 2.188 9.582 1.00 94.12 113 LEU A O 1
ATOM 981 N N . SER A 1 114 ? -2.953 2.817 11.742 1.00 94.94 114 SER A N 1
ATOM 982 C CA . SER A 1 114 ? -4.387 2.684 12.009 1.00 94.94 114 SER A CA 1
ATOM 983 C C . SER A 1 114 ? -5.244 3.716 11.284 1.00 94.94 114 SER A C 1
ATOM 985 O O . SER A 1 114 ? -4.837 4.862 11.073 1.00 94.94 114 SER A O 1
ATOM 987 N N . VAL A 1 115 ? -6.507 3.348 11.050 1.00 95.62 115 VAL A N 1
ATOM 988 C CA . VAL A 1 115 ? -7.574 4.307 10.724 1.00 95.62 115 VAL A CA 1
ATOM 989 C C . VAL A 1 115 ? -7.681 5.402 11.797 1.00 95.62 115 VAL A C 1
ATOM 991 O O . VAL A 1 115 ? -7.870 6.569 11.463 1.00 95.62 115 VAL A O 1
ATOM 994 N N . MET A 1 116 ? -7.516 5.059 13.082 1.00 94.44 116 MET A N 1
ATOM 995 C CA . MET A 1 116 ? -7.548 6.045 14.170 1.00 94.44 116 MET A CA 1
ATOM 996 C C . MET A 1 116 ? -6.476 7.120 13.995 1.00 94.44 116 MET A C 1
ATOM 998 O O . MET A 1 116 ? -6.791 8.304 13.992 1.00 94.44 116 MET A O 1
ATOM 1002 N N . GLU A 1 117 ? -5.218 6.716 13.812 1.00 93.69 117 GLU A N 1
ATOM 1003 C CA . GLU A 1 117 ? -4.099 7.646 13.626 1.00 93.69 117 GLU A CA 1
ATOM 1004 C C . GLU A 1 1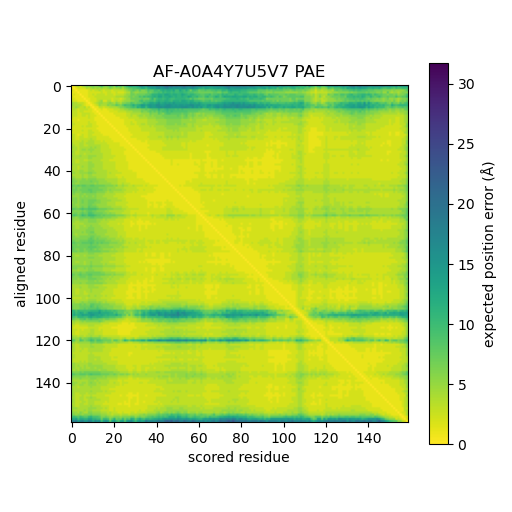17 ? -4.301 8.548 12.413 1.00 93.69 117 GLU A C 1
ATOM 1006 O O . GLU A 1 117 ? -3.997 9.742 12.461 1.00 93.69 117 GLU A O 1
ATOM 1011 N N . TRP A 1 118 ? -4.865 7.986 11.347 1.00 95.50 118 TRP A N 1
ATOM 1012 C CA . TRP A 1 118 ? -5.205 8.735 10.153 1.00 95.50 118 TRP A CA 1
ATOM 1013 C C . TRP A 1 118 ? -6.280 9.811 10.392 1.00 95.50 118 TRP A C 1
ATOM 1015 O O . TRP A 1 118 ? -6.171 10.908 9.838 1.00 95.50 118 TRP A O 1
ATOM 1025 N N . GLU A 1 119 ? -7.304 9.528 11.207 1.00 91.94 119 GLU A N 1
ATOM 1026 C CA . GLU A 1 119 ? -8.398 10.469 11.493 1.00 91.94 119 GLU A CA 1
ATOM 1027 C C . GLU A 1 119 ? -8.070 11.499 12.583 1.00 91.94 119 GLU A C 1
ATOM 1029 O O . GLU A 1 119 ? -8.528 12.638 12.494 1.00 91.94 119 GLU A O 1
ATOM 1034 N N . THR A 1 120 ? -7.304 11.127 13.612 1.00 86.38 120 THR A N 1
ATOM 1035 C CA . THR A 1 120 ? -7.121 11.969 14.810 1.00 86.38 120 THR A CA 1
ATOM 1036 C C . THR A 1 120 ? -5.800 12.730 14.846 1.00 86.38 120 THR A C 1
ATOM 1038 O O . THR A 1 120 ? -5.649 13.650 15.648 1.00 86.38 120 THR A O 1
ATOM 1041 N N . GLY A 1 121 ? -4.816 12.318 14.045 1.00 81.75 121 GLY A N 1
ATOM 1042 C CA . GLY A 1 121 ? -3.464 12.871 14.061 1.00 81.75 121 GLY A CA 1
ATOM 1043 C C . GLY A 1 121 ? -3.161 13.835 12.914 1.00 81.75 121 GLY A C 1
ATOM 1044 O O . GLY A 1 121 ? -3.996 14.150 12.068 1.00 81.75 121 GLY A O 1
ATOM 1045 N N . ASN A 1 122 ? -1.895 14.248 12.837 1.00 93.06 122 ASN A N 1
ATOM 1046 C CA . ASN A 1 122 ? -1.364 14.986 11.688 1.00 93.06 122 ASN A CA 1
ATOM 1047 C C . ASN A 1 122 ? -1.065 14.079 10.488 1.00 93.06 122 ASN A C 1
ATOM 1049 O O . ASN A 1 122 ? -0.659 14.577 9.441 1.00 93.06 122 ASN A O 1
ATOM 1053 N N . THR A 1 123 ? -1.279 12.766 10.610 1.00 95.31 123 THR A N 1
ATOM 1054 C CA . THR A 1 123 ? -0.865 11.767 9.622 1.00 95.31 123 THR A CA 1
ATOM 1055 C C . THR A 1 123 ? -1.408 12.056 8.226 1.00 95.31 123 THR A C 1
ATOM 1057 O O . THR A 1 123 ? -0.663 11.969 7.256 1.00 95.31 123 THR A O 1
ATOM 1060 N N . LYS A 1 124 ? -2.666 12.496 8.104 1.00 95.75 124 LYS A N 1
ATOM 1061 C CA . LYS A 1 124 ? -3.255 12.903 6.818 1.00 95.75 124 LYS A CA 1
ATOM 1062 C C . LYS A 1 124 ? -2.490 14.062 6.161 1.00 95.75 124 LYS A C 1
ATOM 1064 O O . LYS A 1 124 ? -2.257 14.051 4.952 1.00 95.75 124 LYS A O 1
ATOM 1069 N N . THR A 1 125 ? -2.099 15.058 6.951 1.00 96.94 125 THR A N 1
ATOM 1070 C CA . THR A 1 125 ? -1.333 16.227 6.493 1.00 96.94 125 THR A CA 1
ATOM 1071 C C . THR A 1 125 ? 0.114 15.851 6.178 1.00 96.94 125 THR A C 1
ATOM 1073 O O . THR A 1 125 ? 0.646 16.249 5.145 1.00 96.94 125 THR A O 1
ATOM 1076 N N . GLU A 1 126 ? 0.745 15.043 7.027 1.00 97.06 126 GLU A N 1
ATOM 1077 C CA . GLU A 1 126 ? 2.115 14.558 6.839 1.00 97.06 126 GLU A CA 1
ATOM 1078 C C . GLU A 1 126 ? 2.235 13.672 5.599 1.00 97.06 126 GLU A C 1
ATOM 1080 O O . GLU A 1 126 ? 3.163 13.844 4.811 1.00 97.06 126 GLU A O 1
ATOM 1085 N N . PHE A 1 127 ? 1.265 12.784 5.372 1.00 97.44 127 PHE A N 1
ATOM 1086 C CA . PHE A 1 127 ? 1.192 11.976 4.162 1.00 97.44 127 PHE A CA 1
ATOM 1087 C C . PHE A 1 127 ? 0.999 12.846 2.917 1.00 97.44 127 PHE A C 1
ATOM 1089 O O . PHE A 1 127 ? 1.663 12.637 1.906 1.00 97.44 127 PHE A O 1
ATOM 1096 N N . PHE A 1 128 ? 0.142 13.867 2.984 1.00 97.75 128 PHE A N 1
ATOM 1097 C CA . PHE A 1 128 ? -0.041 14.804 1.876 1.00 97.75 128 PHE A CA 1
ATOM 1098 C C . PHE A 1 128 ? 1.264 15.533 1.508 1.00 97.75 128 PHE A C 1
ATOM 1100 O O . PHE A 1 128 ? 1.631 15.589 0.331 1.00 97.75 128 PHE A O 1
ATOM 1107 N N . GLU A 1 129 ? 2.003 16.048 2.494 1.00 97.88 129 GLU A N 1
ATOM 1108 C CA . GLU A 1 129 ? 3.297 16.698 2.245 1.00 97.88 129 GLU A CA 1
ATOM 1109 C C . GLU A 1 129 ? 4.373 15.705 1.787 1.00 97.88 129 GLU A C 1
ATOM 1111 O O . GLU A 1 129 ? 5.182 16.021 0.909 1.00 97.88 129 GLU A O 1
ATOM 1116 N N . TYR A 1 130 ? 4.346 14.475 2.304 1.00 97.50 130 TYR A N 1
ATOM 1117 C CA . TYR A 1 130 ? 5.181 13.385 1.814 1.00 97.50 130 TYR A CA 1
ATOM 1118 C C . TYR A 1 130 ? 4.933 13.124 0.321 1.00 97.50 130 TYR A C 1
ATOM 1120 O O . TYR A 1 130 ? 5.882 13.115 -0.466 1.00 97.50 130 TYR A O 1
ATOM 1128 N N . VAL A 1 131 ? 3.672 13.000 -0.105 1.00 97.25 131 VAL A N 1
ATOM 1129 C CA . VAL A 1 131 ? 3.339 12.757 -1.514 1.00 97.25 131 VAL A CA 1
ATOM 1130 C C . VAL A 1 131 ? 3.779 13.925 -2.396 1.00 97.25 131 VAL A C 1
ATOM 1132 O O . VAL A 1 131 ? 4.412 13.693 -3.424 1.00 97.25 131 VAL A O 1
ATOM 1135 N N . LYS A 1 132 ? 3.554 15.179 -1.976 1.00 97.38 132 LYS A N 1
ATOM 1136 C CA . LYS A 1 132 ? 4.037 16.363 -2.717 1.00 97.38 132 LYS A CA 1
ATOM 1137 C C . LYS A 1 132 ? 5.546 16.343 -2.938 1.00 97.38 132 LYS A C 1
ATOM 1139 O O . LYS A 1 132 ? 6.019 16.735 -4.002 1.00 97.38 132 LYS A O 1
ATOM 1144 N N . LYS A 1 133 ? 6.304 15.907 -1.932 1.00 97.00 133 LYS A N 1
ATOM 1145 C CA . LYS A 1 133 ? 7.767 15.863 -1.984 1.00 97.00 133 LYS A CA 1
ATOM 1146 C C . LYS A 1 133 ? 8.291 14.702 -2.833 1.00 97.00 133 LYS A C 1
ATOM 1148 O O . LYS A 1 133 ? 9.254 14.888 -3.572 1.00 97.00 133 LYS A O 1
ATOM 1153 N N . HIS A 1 134 ? 7.703 13.514 -2.703 1.00 94.88 134 HIS A N 1
ATOM 1154 C CA . HIS A 1 134 ? 8.235 12.279 -3.292 1.00 94.88 134 HIS A CA 1
ATOM 1155 C C . HIS A 1 134 ? 7.638 11.942 -4.665 1.00 94.88 134 HIS A C 1
ATOM 1157 O O . HIS A 1 134 ? 8.313 11.308 -5.474 1.00 94.88 134 HIS A O 1
ATOM 1163 N N . TYR A 1 135 ? 6.431 12.430 -4.958 1.00 94.25 135 TYR A N 1
ATOM 1164 C CA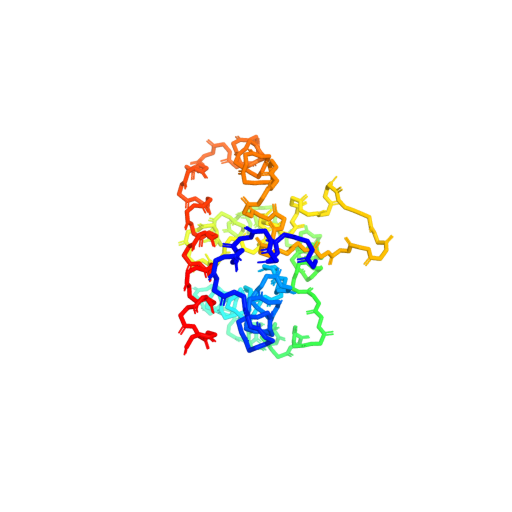 . TYR A 1 135 ? 5.713 12.210 -6.215 1.00 94.25 135 TYR A CA 1
ATOM 1165 C C . TYR A 1 135 ? 5.229 13.547 -6.813 1.00 94.25 135 TYR A C 1
ATOM 1167 O O . TYR A 1 135 ? 4.035 13.730 -7.042 1.00 94.25 135 TYR A O 1
ATOM 1175 N N . PRO A 1 136 ? 6.130 14.509 -7.105 1.00 94.06 136 PRO A N 1
ATOM 1176 C CA . PRO A 1 136 ? 5.762 15.885 -7.473 1.00 94.06 136 PRO A CA 1
ATOM 1177 C C . PRO A 1 136 ? 5.004 16.015 -8.805 1.00 94.06 136 PRO A C 1
ATOM 1179 O O . PRO A 1 136 ? 4.481 17.082 -9.113 1.00 94.06 136 PRO A O 1
ATOM 1182 N N . LYS A 1 137 ? 4.964 14.951 -9.614 1.00 93.94 137 LYS A N 1
ATOM 1183 C CA . LYS A 1 137 ? 4.194 14.891 -10.866 1.00 93.94 137 LYS A CA 1
ATOM 1184 C C . LYS A 1 137 ? 2.719 14.541 -10.646 1.00 93.94 137 LYS A C 1
ATOM 1186 O O . LYS A 1 137 ? 1.932 14.662 -11.578 1.00 93.94 137 LYS A O 1
ATOM 1191 N N . HIS A 1 138 ? 2.362 14.106 -9.440 1.00 93.44 138 HIS A N 1
ATOM 1192 C CA . HIS A 1 138 ? 1.028 13.636 -9.090 1.00 93.44 138 HIS A CA 1
ATOM 1193 C C . HIS A 1 138 ? 0.314 14.630 -8.189 1.00 93.44 138 HIS A C 1
ATOM 1195 O O . HIS A 1 138 ? 0.927 15.363 -7.408 1.00 93.44 138 HIS A O 1
ATOM 1201 N N . ASN A 1 139 ? -1.014 14.624 -8.256 1.00 95.25 139 ASN A N 1
ATOM 1202 C CA . ASN A 1 139 ? -1.833 15.412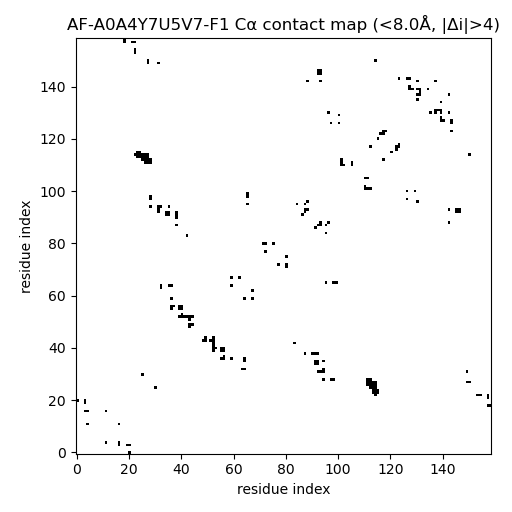 -7.355 1.00 95.25 139 ASN A CA 1
ATOM 1203 C C . ASN A 1 139 ? -1.902 14.722 -5.985 1.00 95.25 139 ASN A C 1
ATOM 1205 O O . ASN A 1 139 ? -2.626 13.747 -5.788 1.00 95.25 139 ASN A O 1
ATOM 1209 N N . ALA A 1 140 ? -1.173 15.259 -5.007 1.00 95.94 140 ALA A N 1
ATOM 1210 C CA . ALA A 1 140 ? -1.178 14.727 -3.647 1.00 95.94 140 ALA A CA 1
ATOM 1211 C C . ALA A 1 140 ? -2.571 14.714 -2.997 1.00 95.94 140 ALA A C 1
ATOM 1213 O O . ALA A 1 140 ? -2.850 13.869 -2.148 1.00 95.94 140 ALA A O 1
ATOM 1214 N N . GLY A 1 141 ? -3.456 15.631 -3.399 1.00 96.62 141 GLY A N 1
ATOM 1215 C CA . GLY A 1 141 ? -4.841 15.654 -2.944 1.00 96.62 141 GLY A CA 1
ATOM 1216 C C . GLY A 1 141 ? -5.620 14.435 -3.428 1.00 96.62 141 GLY A C 1
ATOM 1217 O O . GLY A 1 141 ? -6.350 13.843 -2.640 1.00 96.62 141 GLY A O 1
ATOM 1218 N N . GLU A 1 142 ? -5.423 14.028 -4.681 1.00 96.38 142 GLU A N 1
ATOM 1219 C CA . GLU A 1 142 ? -6.069 12.844 -5.264 1.00 96.38 142 GLU A CA 1
ATOM 1220 C C . GLU A 1 142 ? -5.574 11.560 -4.597 1.00 96.38 142 GLU A C 1
ATOM 1222 O O . GLU A 1 142 ? -6.391 10.796 -4.095 1.00 96.38 142 GLU A O 1
ATOM 1227 N N . ILE A 1 143 ? -4.255 11.376 -4.466 1.00 96.38 143 ILE A N 1
ATOM 1228 C CA . ILE A 1 143 ? -3.670 10.194 -3.803 1.00 96.38 143 ILE A CA 1
ATOM 1229 C C . ILE A 1 143 ? -4.147 10.080 -2.347 1.00 96.38 143 ILE A C 1
ATOM 1231 O O . ILE A 1 143 ? -4.518 9.002 -1.884 1.00 96.38 143 ILE A O 1
ATOM 1235 N N . LYS A 1 144 ? -4.192 11.199 -1.614 1.00 96.69 144 LYS A N 1
ATOM 1236 C CA . LYS A 1 144 ? -4.755 11.239 -0.257 1.00 96.69 144 LYS A CA 1
ATOM 1237 C C . LYS A 1 144 ? -6.241 10.865 -0.254 1.00 96.69 144 LYS A C 1
ATOM 1239 O O . LYS A 1 144 ? -6.681 10.128 0.621 1.00 96.69 144 LYS A O 1
ATOM 1244 N N . ASN A 1 145 ? -7.018 11.366 -1.212 1.00 96.19 145 ASN A N 1
ATOM 1245 C CA . ASN A 1 145 ? -8.441 11.048 -1.316 1.00 96.19 145 ASN A CA 1
ATOM 1246 C C . ASN A 1 145 ? -8.682 9.572 -1.671 1.00 96.19 145 ASN A C 1
ATOM 1248 O O . ASN A 1 145 ? -9.694 9.022 -1.247 1.00 96.19 145 ASN A O 1
ATOM 1252 N N . GLU A 1 146 ? -7.770 8.904 -2.381 1.00 96.31 146 GLU A N 1
ATOM 1253 C CA . GLU A 1 146 ? -7.848 7.450 -2.565 1.00 96.31 146 GLU A CA 1
ATOM 1254 C C . GLU A 1 146 ? -7.744 6.707 -1.226 1.00 96.31 146 GLU A C 1
ATOM 1256 O O . GLU A 1 146 ? -8.527 5.792 -0.980 1.00 96.31 146 GLU A O 1
ATOM 1261 N N . VAL A 1 147 ? -6.877 7.143 -0.303 1.00 96.56 147 VAL A N 1
ATOM 1262 C CA . VAL A 1 147 ? -6.839 6.579 1.063 1.00 96.56 147 VAL A CA 1
ATOM 1263 C C . VAL A 1 147 ? -8.181 6.782 1.783 1.00 96.56 147 VAL A C 1
ATOM 1265 O O . VAL A 1 147 ? -8.696 5.853 2.402 1.00 96.56 147 VAL A O 1
ATOM 1268 N N . GLU A 1 148 ? -8.810 7.956 1.648 1.00 96.12 148 GLU A N 1
ATOM 1269 C CA . GLU A 1 148 ? -10.142 8.215 2.227 1.00 96.12 148 GLU A CA 1
ATOM 1270 C C . GLU A 1 148 ? -11.222 7.280 1.669 1.00 96.12 148 GLU A C 1
ATOM 1272 O O . GLU A 1 148 ? -12.107 6.844 2.404 1.00 96.12 148 GLU A O 1
ATOM 1277 N N . LYS A 1 149 ? -11.179 6.961 0.369 1.00 95.94 149 LYS A N 1
ATOM 1278 C CA . LYS A 1 149 ? -12.134 6.022 -0.243 1.00 95.94 149 LYS A CA 1
ATOM 1279 C C . LYS A 1 149 ? -12.021 4.636 0.381 1.00 95.94 149 LYS A C 1
ATOM 1281 O O . LYS A 1 149 ? -13.046 4.021 0.669 1.00 95.94 149 LYS A O 1
ATOM 1286 N N . TRP A 1 150 ? -10.799 4.184 0.646 1.00 95.56 150 TRP A N 1
ATOM 1287 C CA . TRP A 1 150 ? -10.543 2.932 1.350 1.00 95.56 150 TRP A CA 1
ATOM 1288 C C . TRP A 1 150 ? -11.086 2.943 2.778 1.00 95.56 150 TRP A C 1
ATOM 1290 O O . TRP A 1 150 ? -11.768 2.003 3.175 1.00 95.56 150 TRP A O 1
ATOM 1300 N N . ILE A 1 151 ? -10.886 4.031 3.520 1.00 95.56 151 ILE A N 1
ATOM 1301 C CA . ILE A 1 151 ? -11.447 4.185 4.871 1.00 95.56 151 ILE A CA 1
ATOM 1302 C C . ILE A 1 151 ? -12.979 4.145 4.844 1.00 95.56 151 ILE A C 1
ATOM 1304 O O . ILE A 1 151 ? -13.603 3.443 5.640 1.00 95.56 151 ILE A O 1
ATOM 1308 N N . ASN A 1 152 ? -13.601 4.837 3.890 1.00 95.06 152 ASN A N 1
ATOM 1309 C CA . ASN A 1 152 ? -15.054 4.810 3.725 1.00 95.06 152 ASN A CA 1
ATOM 1310 C C . ASN A 1 152 ? -15.571 3.409 3.364 1.00 95.06 152 ASN A C 1
ATOM 1312 O O . ASN A 1 152 ? -16.604 2.983 3.880 1.00 95.06 152 ASN A O 1
ATOM 1316 N N . TYR A 1 153 ? -14.845 2.667 2.523 1.00 92.69 153 TYR A N 1
ATOM 1317 C CA . TYR A 1 153 ? -15.158 1.269 2.222 1.00 92.69 153 TYR A CA 1
ATOM 1318 C C . TYR A 1 153 ? -15.123 0.391 3.483 1.00 92.69 153 TYR A C 1
ATOM 1320 O O . TYR A 1 153 ? -16.060 -0.372 3.721 1.00 92.69 153 TYR A O 1
ATOM 1328 N N . LEU A 1 154 ? -14.100 0.542 4.331 1.00 92.31 154 LEU A N 1
ATOM 1329 C CA . LEU A 1 154 ? -13.999 -0.186 5.601 1.00 92.31 154 LEU A CA 1
ATOM 1330 C C . LEU A 1 154 ? -15.158 0.128 6.545 1.00 92.31 154 LEU A C 1
ATOM 1332 O O . LEU A 1 154 ? -15.725 -0.779 7.160 1.00 92.31 154 LEU A O 1
ATOM 1336 N N . LYS A 1 155 ? -15.536 1.405 6.627 1.00 89.44 155 LYS A N 1
ATOM 1337 C CA . LYS A 1 155 ? -16.649 1.859 7.459 1.00 89.44 155 LYS A CA 1
ATOM 1338 C C . LYS A 1 155 ? -17.958 1.194 7.039 1.00 89.44 155 LYS A C 1
ATOM 1340 O O . LYS A 1 155 ? -18.661 0.653 7.882 1.00 89.44 155 LYS A O 1
ATOM 1345 N N . ASN A 1 156 ? -18.230 1.146 5.736 1.00 88.12 156 ASN A N 1
ATOM 1346 C CA . ASN A 1 156 ? -19.435 0.521 5.184 1.00 88.12 156 ASN A CA 1
ATOM 1347 C C . ASN A 1 156 ? -19.455 -1.009 5.313 1.00 88.12 156 ASN A C 1
ATOM 1349 O O . ASN A 1 156 ? -20.519 -1.604 5.219 1.00 88.12 156 ASN A O 1
ATOM 1353 N N . LYS A 1 157 ? -18.296 -1.654 5.483 1.00 83.19 157 LYS A N 1
ATOM 1354 C CA . LYS A 1 157 ? -18.194 -3.104 5.710 1.00 83.19 157 LYS A CA 1
ATOM 1355 C C . LYS A 1 157 ? -18.391 -3.490 7.182 1.00 83.19 157 LYS A C 1
ATOM 1357 O O . LYS A 1 157 ? -18.657 -4.652 7.476 1.00 83.19 157 LYS A O 1
ATOM 1362 N N . THR A 1 158 ? -18.187 -2.540 8.094 1.00 69.69 158 THR A N 1
ATOM 1363 C CA . THR A 1 158 ? -18.193 -2.768 9.549 1.00 69.69 158 THR A CA 1
ATOM 1364 C C . THR A 1 158 ? -19.544 -2.414 10.193 1.00 69.69 158 THR A C 1
ATOM 1366 O O . THR A 1 158 ? -19.803 -2.849 11.313 1.00 69.69 158 THR A O 1
ATOM 1369 N N . ILE A 1 159 ? -20.390 -1.653 9.485 1.00 56.69 159 ILE A N 1
ATOM 1370 C CA . ILE A 1 159 ? -21.786 -1.317 9.832 1.00 56.69 159 ILE A CA 1
ATOM 1371 C C . ILE A 1 159 ? -22.722 -2.321 9.156 1.00 56.69 159 ILE A C 1
ATOM 1373 O O . ILE A 1 159 ? -23.686 -2.763 9.818 1.00 56.69 159 ILE A O 1
#